Protein AF-A0A2M8Q9W4-F1 (afdb_monomer_lite)

pLDDT: mean 90.6, std 9.43, range [52.94, 97.81]

Foldseek 3Di:
DLPDDDPLLVVLLCVLCVVLVCNVPSPPDLVPDDPSRVVSVVSSVVPSNPPPPDWDPPDVVVLPQAAEDEDEEALPPDPDVVVVLLVVLVVCVVCVPVSVRYAAEYEYPCSVPCPLVNQQVRSVVSPNRHHYTD

Organism: NCBI:txid2364212

Sequence (134 aa):
MYGLSGRTLGQRIDEALAQVGLVERAKDRVKTYSSGMKRRLNIGIGLIHKPQLLGSVTRLSDLRGKTVMLFFGYTHCPDVCPLALSEMRKVKAALGKDAERIAFVFVSVDGTRDTPEVLRRYVRIFDPDFIGLT

Radius of gyration: 19.32 Å; chains: 1; bounding box: 36×34×52 Å

Secondary structure (DSSP, 8-state):
-TT--HHHHHHHHHHHHHHTT-GGGTTS-GGGS-HHHHHHHHHHHHHTT-----S----GGGGTTSEEEEEEE-TT-SSHHHHHHHHHHHHHHHHGGGGGGEEEEEEES-TTT--HHHHHHHHHTT-TTPEEE-

Structure (mmCIF, N/CA/C/O backbone):
data_AF-A0A2M8Q9W4-F1
#
_entry.id   AF-A0A2M8Q9W4-F1
#
loop_
_atom_site.group_PDB
_atom_site.id
_atom_site.type_symbol
_atom_site.label_atom_id
_atom_site.label_alt_id
_atom_site.label_comp_id
_atom_site.label_asym_id
_atom_site.label_entity_id
_atom_site.label_seq_id
_atom_site.pdbx_PDB_ins_code
_atom_site.Cartn_x
_atom_site.Cartn_y
_atom_site.Cartn_z
_atom_site.occupancy
_atom_site.B_iso_or_equiv
_atom_site.auth_seq_id
_atom_site.auth_comp_id
_atom_site.auth_asym_id
_atom_site.auth_atom_id
_atom_site.pdbx_PDB_model_num
ATOM 1 N N . MET A 1 1 ? 17.417 -1.586 -23.925 1.00 55.22 1 MET A N 1
ATOM 2 C CA . MET A 1 1 ? 16.348 -1.024 -23.061 1.00 55.22 1 MET A CA 1
ATOM 3 C C . MET A 1 1 ? 16.621 -1.517 -21.646 1.00 55.22 1 MET A C 1
ATOM 5 O O . MET A 1 1 ? 16.825 -2.713 -21.511 1.00 55.22 1 MET A O 1
ATOM 9 N N . TYR A 1 2 ? 16.744 -0.647 -20.635 1.00 69.19 2 TYR A N 1
ATOM 10 C CA . TYR A 1 2 ? 17.103 -1.048 -19.254 1.00 69.19 2 TYR A CA 1
ATOM 11 C C . TYR A 1 2 ? 18.369 -1.932 -19.137 1.00 69.19 2 TYR A C 1
ATOM 13 O O . TYR A 1 2 ? 18.387 -2.901 -18.390 1.00 69.19 2 TYR A O 1
ATOM 21 N N . GLY A 1 3 ? 19.404 -1.668 -19.946 1.00 78.69 3 GLY A N 1
ATOM 22 C CA . GLY A 1 3 ? 20.627 -2.492 -19.984 1.00 78.69 3 GLY A CA 1
ATOM 23 C C . GLY A 1 3 ? 20.479 -3.879 -20.634 1.00 78.69 3 GLY A C 1
ATOM 24 O O . GLY A 1 3 ? 21.468 -4.586 -20.786 1.00 78.69 3 GLY A O 1
ATOM 25 N N . LEU A 1 4 ? 19.275 -4.264 -21.069 1.00 84.75 4 LEU A N 1
ATOM 26 C CA . LEU A 1 4 ? 19.008 -5.538 -21.738 1.00 84.75 4 LEU A CA 1
ATOM 27 C C . LEU A 1 4 ? 19.155 -5.410 -23.261 1.00 84.75 4 LEU A C 1
ATOM 29 O O . LEU A 1 4 ? 18.647 -4.456 -23.872 1.00 84.75 4 LEU A O 1
ATOM 33 N N . SER A 1 5 ? 19.812 -6.400 -23.869 1.00 89.62 5 SER A N 1
ATOM 34 C CA . SER A 1 5 ? 20.027 -6.513 -25.315 1.00 89.62 5 SER A CA 1
ATOM 35 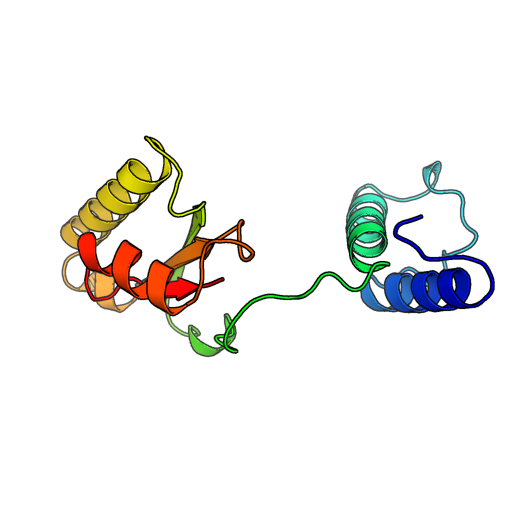C C . SER A 1 5 ? 20.141 -7.976 -25.767 1.00 89.62 5 SER A C 1
ATOM 37 O O . SER A 1 5 ? 20.266 -8.895 -24.952 1.00 89.62 5 SER A O 1
ATOM 39 N N . GLY A 1 6 ? 20.059 -8.188 -27.085 1.00 91.06 6 GLY A N 1
ATOM 40 C CA . GLY A 1 6 ? 20.297 -9.481 -27.727 1.00 91.06 6 GLY A CA 1
ATOM 41 C C . GLY A 1 6 ? 19.450 -10.621 -27.157 1.00 91.06 6 GLY A C 1
ATOM 42 O O . GLY A 1 6 ? 18.253 -10.470 -26.905 1.00 91.06 6 GLY A O 1
ATOM 43 N N . ARG A 1 7 ? 20.093 -11.772 -26.939 1.00 91.56 7 ARG A N 1
ATOM 44 C CA . ARG A 1 7 ? 19.451 -12.995 -26.433 1.00 91.56 7 ARG A CA 1
ATOM 45 C C . ARG A 1 7 ? 18.793 -12.796 -25.066 1.00 91.56 7 ARG A C 1
ATOM 47 O O . ARG A 1 7 ? 17.699 -13.304 -24.844 1.00 91.56 7 ARG A O 1
ATOM 54 N N . THR A 1 8 ? 19.430 -12.022 -24.190 1.00 89.12 8 THR A N 1
ATOM 55 C CA . THR A 1 8 ? 18.934 -11.736 -22.840 1.00 89.12 8 THR A CA 1
ATOM 56 C C . THR A 1 8 ? 17.625 -10.957 -22.889 1.00 89.12 8 THR A C 1
ATOM 58 O O . THR A 1 8 ? 16.693 -11.279 -22.163 1.00 89.12 8 THR A O 1
ATOM 61 N N . LEU A 1 9 ? 17.507 -9.964 -23.778 1.00 90.94 9 LEU A N 1
ATOM 62 C CA . LEU A 1 9 ? 16.248 -9.237 -23.955 1.00 90.94 9 LEU A CA 1
ATOM 63 C C . LEU A 1 9 ? 15.129 -10.160 -24.459 1.00 90.94 9 LEU A C 1
ATOM 65 O O . LEU A 1 9 ? 14.021 -10.089 -23.937 1.00 90.94 9 LEU A O 1
ATOM 69 N N . GLY A 1 10 ? 15.427 -11.041 -25.420 1.00 91.56 10 GLY A N 1
ATOM 70 C CA . GLY A 1 10 ? 14.463 -12.022 -25.931 1.00 91.56 10 GLY A CA 1
ATOM 71 C C . GLY A 1 10 ? 13.919 -12.933 -24.828 1.00 91.56 10 GLY A C 1
ATOM 72 O O . GLY A 1 10 ? 12.714 -12.981 -24.615 1.00 91.56 10 GLY A O 1
ATOM 73 N N . GLN A 1 11 ? 14.812 -13.541 -24.041 1.00 93.44 11 GLN A N 1
ATOM 74 C CA . GLN A 1 11 ? 14.427 -14.383 -22.900 1.00 93.44 11 GLN A CA 1
ATOM 75 C C . GLN A 1 11 ? 13.549 -13.632 -21.891 1.00 93.44 11 GLN A C 1
ATOM 77 O O . GLN A 1 11 ? 12.548 -14.156 -21.412 1.00 93.44 11 GLN A O 1
ATOM 82 N N . ARG A 1 12 ? 13.892 -12.375 -21.588 1.00 93.06 12 ARG A N 1
ATOM 83 C CA . ARG A 1 12 ? 13.119 -11.552 -20.649 1.00 93.06 12 ARG A CA 1
ATOM 84 C C . ARG A 1 12 ? 11.735 -11.188 -21.177 1.00 93.06 12 ARG A C 1
ATOM 86 O O . ARG A 1 12 ? 10.802 -11.099 -20.382 1.00 93.06 12 ARG A O 1
ATOM 93 N N . ILE A 1 13 ? 11.596 -10.981 -22.485 1.00 93.50 13 ILE A N 1
ATOM 94 C CA . ILE A 1 13 ? 10.294 -10.763 -23.123 1.00 93.50 13 ILE A CA 1
ATOM 95 C C . ILE A 1 13 ? 9.432 -12.022 -22.995 1.00 93.50 13 ILE A C 1
ATOM 97 O O . ILE A 1 13 ? 8.285 -11.912 -22.566 1.00 93.50 13 ILE A O 1
ATOM 101 N N . ASP A 1 14 ? 9.984 -13.199 -23.289 1.00 94.75 14 ASP A N 1
ATOM 102 C CA . ASP A 1 14 ? 9.250 -14.467 -23.205 1.00 94.75 14 ASP A CA 1
ATOM 103 C C . ASP A 1 14 ? 8.773 -14.750 -21.771 1.00 94.75 14 ASP A C 1
ATOM 105 O O . ASP A 1 14 ? 7.599 -15.049 -21.543 1.00 94.75 14 ASP A O 1
ATOM 109 N N . GLU A 1 15 ? 9.652 -14.560 -20.782 1.00 94.69 15 GLU A N 1
ATOM 110 C CA . GLU A 1 15 ? 9.314 -14.688 -19.360 1.00 94.69 15 GLU A CA 1
ATOM 111 C C . GLU A 1 15 ? 8.207 -13.708 -18.938 1.00 94.69 15 GLU A C 1
ATOM 113 O O . GLU A 1 15 ? 7.252 -14.094 -18.259 1.00 94.69 15 GLU A O 1
ATOM 118 N N . ALA A 1 16 ? 8.299 -12.441 -19.352 1.00 94.50 16 ALA A N 1
ATOM 119 C CA . ALA A 1 16 ? 7.295 -11.433 -19.025 1.00 94.50 16 ALA A CA 1
ATOM 120 C C . ALA A 1 16 ? 5.937 -11.737 -19.681 1.00 94.50 16 ALA A C 1
ATOM 122 O O . ALA A 1 16 ? 4.896 -11.575 -19.041 1.00 94.50 16 ALA A O 1
ATOM 123 N N . LEU A 1 17 ? 5.925 -12.214 -20.931 1.00 96.06 17 LEU A N 1
ATOM 124 C CA . LEU A 1 17 ? 4.704 -12.619 -21.636 1.00 96.06 17 LEU A CA 1
ATOM 125 C C . LEU A 1 17 ? 4.050 -13.850 -21.002 1.00 96.06 17 LEU A C 1
ATOM 127 O O . LEU A 1 17 ? 2.818 -13.912 -20.947 1.00 96.06 17 LEU A O 1
ATOM 131 N N . ALA A 1 18 ? 4.846 -14.787 -20.482 1.00 96.25 18 ALA A N 1
ATOM 132 C CA . ALA A 1 18 ? 4.355 -15.917 -19.699 1.00 96.25 18 ALA A CA 1
ATOM 133 C C . ALA A 1 18 ? 3.658 -15.450 -18.416 1.00 96.25 18 ALA A C 1
ATOM 135 O O . ALA A 1 18 ? 2.523 -15.851 -18.158 1.00 96.25 18 ALA A O 1
ATOM 136 N N . GLN A 1 19 ? 4.271 -14.528 -17.668 1.00 93.94 19 GLN A N 1
ATOM 137 C CA . GLN A 1 19 ? 3.701 -13.993 -16.424 1.00 93.94 19 GLN A CA 1
ATOM 138 C C . GLN A 1 19 ? 2.356 -13.286 -16.626 1.00 93.94 19 GLN A C 1
ATOM 140 O O . GLN A 1 19 ? 1.494 -13.338 -15.751 1.00 93.94 19 GLN A O 1
ATOM 145 N N . VAL A 1 20 ? 2.148 -12.643 -17.778 1.00 95.81 20 VAL A N 1
ATOM 146 C CA . VAL A 1 20 ? 0.901 -11.917 -18.074 1.00 95.81 20 VAL A CA 1
ATOM 147 C C . VAL A 1 20 ? -0.077 -12.701 -18.960 1.00 95.81 20 VAL A C 1
ATOM 149 O O . VAL A 1 20 ? -1.144 -12.188 -19.322 1.00 95.81 20 VAL A O 1
ATOM 152 N N . GLY A 1 21 ? 0.252 -13.953 -19.297 1.00 96.50 21 GLY A N 1
ATOM 153 C CA . GLY A 1 21 ? -0.594 -14.851 -20.084 1.00 96.50 21 GLY A CA 1
ATOM 154 C C . GLY A 1 21 ? -0.845 -14.356 -21.510 1.00 96.50 21 GLY A C 1
ATOM 155 O O . GLY A 1 21 ? -1.996 -14.319 -21.952 1.00 96.50 21 GLY A O 1
ATOM 156 N N . LEU A 1 22 ? 0.210 -13.907 -22.199 1.00 97.25 22 LEU A N 1
ATOM 157 C CA . LEU A 1 22 ? 0.166 -13.391 -23.577 1.00 97.25 22 LEU A CA 1
ATOM 158 C C . LEU A 1 22 ? 1.127 -14.114 -24.542 1.00 97.25 22 LEU A C 1
ATOM 160 O O . LEU A 1 22 ? 1.317 -13.639 -25.658 1.00 97.25 22 LEU A O 1
ATOM 164 N N . VAL A 1 23 ? 1.700 -15.256 -24.146 1.00 96.38 23 VAL A N 1
ATOM 165 C CA . VAL A 1 23 ? 2.674 -16.031 -24.951 1.00 96.38 23 VAL A CA 1
ATOM 166 C C . VAL A 1 23 ? 2.134 -16.368 -26.341 1.00 96.38 23 VAL A C 1
ATOM 168 O O . VAL A 1 23 ? 2.748 -16.009 -27.341 1.00 96.38 23 VAL A O 1
ATOM 171 N N . GLU A 1 24 ? 0.933 -16.944 -26.416 1.00 95.88 24 GLU A N 1
ATOM 172 C CA . GLU A 1 24 ? 0.289 -17.335 -27.684 1.00 95.88 24 GLU A CA 1
ATOM 173 C C . GLU A 1 24 ? 0.012 -16.156 -28.626 1.00 95.88 24 GLU A C 1
ATOM 175 O O . GLU A 1 24 ? -0.226 -16.334 -29.817 1.00 95.88 24 GLU A O 1
ATOM 180 N N . ARG A 1 25 ? 0.041 -14.928 -28.099 1.00 94.62 25 ARG A N 1
ATOM 181 C CA . ARG A 1 25 ? -0.200 -13.697 -28.856 1.00 94.62 25 ARG A CA 1
ATOM 182 C C . ARG A 1 25 ? 1.046 -12.843 -29.032 1.00 94.62 25 ARG A C 1
ATOM 184 O O . ARG A 1 25 ? 0.944 -11.736 -29.540 1.00 94.62 25 ARG A O 1
ATOM 191 N N . ALA A 1 26 ? 2.233 -13.345 -28.692 1.00 93.50 26 ALA A N 1
ATOM 192 C CA . ALA A 1 26 ? 3.482 -12.581 -28.738 1.00 93.50 26 ALA A CA 1
ATOM 193 C C . ALA A 1 26 ? 3.759 -11.894 -30.092 1.00 93.50 26 ALA A C 1
ATOM 195 O O . ALA A 1 26 ? 4.394 -10.842 -30.134 1.00 93.50 26 ALA A O 1
ATOM 196 N N . LYS A 1 27 ? 3.283 -12.486 -31.197 1.00 94.69 27 LYS A N 1
ATOM 197 C CA . LYS A 1 27 ? 3.482 -11.987 -32.570 1.00 94.69 27 LYS A CA 1
ATOM 198 C C . LYS A 1 27 ? 2.342 -11.103 -33.086 1.00 94.69 27 LYS A C 1
ATOM 200 O O . LYS A 1 27 ? 2.475 -10.499 -34.151 1.00 94.69 27 LYS A O 1
ATOM 205 N N . ASP A 1 28 ? 1.233 -11.020 -32.360 1.00 96.25 28 ASP A N 1
ATOM 206 C CA . ASP A 1 28 ? 0.091 -10.200 -32.746 1.00 96.25 28 ASP A CA 1
ATOM 207 C C . ASP A 1 28 ? 0.433 -8.708 -32.613 1.00 96.25 28 ASP A C 1
ATOM 209 O O . ASP A 1 28 ? 1.174 -8.266 -31.732 1.00 96.25 28 ASP A O 1
ATOM 213 N N . ARG A 1 29 ? -0.151 -7.874 -33.478 1.00 95.62 29 ARG A N 1
ATOM 214 C CA . ARG A 1 29 ? 0.041 -6.419 -33.389 1.00 95.62 29 ARG A CA 1
ATOM 215 C C . ARG A 1 29 ? -0.756 -5.882 -32.202 1.00 95.62 29 ARG A C 1
ATOM 217 O O . ARG A 1 29 ? -1.971 -5.997 -32.201 1.00 95.62 29 ARG A O 1
ATOM 224 N N . VAL A 1 30 ? -0.124 -5.153 -31.282 1.00 95.12 30 VAL A N 1
ATOM 225 C CA . VAL A 1 30 ? -0.763 -4.593 -30.064 1.00 95.12 30 VAL A CA 1
ATOM 226 C C . VAL A 1 30 ? -2.076 -3.831 -30.326 1.00 95.12 30 VAL A C 1
ATOM 228 O O . VAL A 1 30 ? -2.965 -3.802 -29.476 1.00 95.12 30 VAL A O 1
ATOM 231 N N . LYS A 1 31 ? -2.266 -3.240 -31.513 1.00 96.12 31 LYS A N 1
ATOM 232 C CA . LYS A 1 31 ? -3.539 -2.598 -31.888 1.00 96.12 31 LYS A CA 1
ATOM 233 C C . LYS A 1 31 ? -4.748 -3.549 -31.865 1.00 96.12 31 LYS A C 1
ATOM 235 O O . LYS A 1 31 ? -5.851 -3.075 -31.611 1.00 96.12 31 LYS A O 1
ATOM 240 N N . THR A 1 32 ? -4.546 -4.852 -32.087 1.00 96.69 32 THR 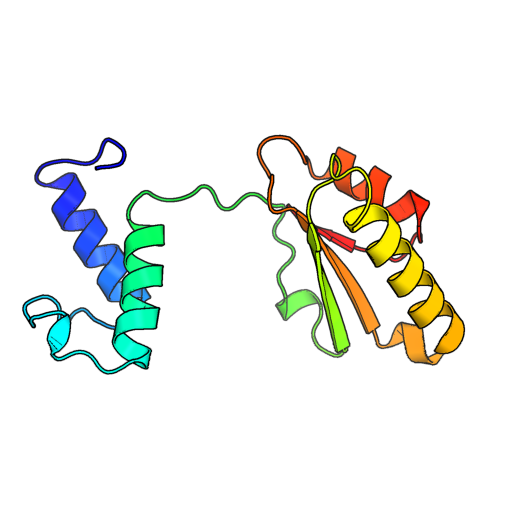A N 1
ATOM 241 C CA . THR A 1 32 ? -5.590 -5.894 -32.072 1.00 96.69 32 THR A CA 1
ATOM 242 C C . THR A 1 32 ? -5.900 -6.407 -30.664 1.00 96.69 32 THR A C 1
ATOM 244 O O . THR A 1 32 ? -6.840 -7.177 -30.477 1.00 96.69 32 THR A O 1
ATOM 247 N N . TYR A 1 33 ? -5.134 -5.986 -29.655 1.00 97.31 33 TYR A N 1
ATOM 248 C CA . TYR A 1 33 ? -5.370 -6.381 -28.272 1.00 97.31 33 TYR A CA 1
ATOM 249 C C . TYR A 1 33 ? -6.617 -5.699 -27.714 1.00 97.31 33 TYR A C 1
ATOM 251 O O . TYR A 1 33 ? -6.833 -4.497 -27.901 1.00 97.31 33 TYR A O 1
ATOM 259 N N . SER A 1 34 ? -7.397 -6.457 -26.942 1.00 97.12 34 SER A N 1
ATOM 260 C CA . SER A 1 34 ? -8.447 -5.882 -26.102 1.00 97.12 34 SER A CA 1
ATOM 261 C C . SER A 1 34 ? -7.845 -4.944 -25.050 1.00 97.12 34 SER A C 1
ATOM 263 O O . SER A 1 34 ? -6.658 -5.029 -24.720 1.00 97.12 34 SER A O 1
ATOM 265 N N . SER A 1 35 ? -8.660 -4.069 -24.461 1.00 95.62 35 SER A N 1
ATOM 266 C CA . SER A 1 35 ? -8.210 -3.160 -23.396 1.00 95.62 35 SER A CA 1
ATOM 267 C C . SER A 1 35 ? -7.573 -3.909 -22.215 1.00 95.62 35 SER A C 1
ATOM 269 O O . SER A 1 35 ? -6.557 -3.470 -21.678 1.00 95.62 35 SER A O 1
ATOM 271 N N . GLY A 1 36 ? -8.103 -5.086 -21.859 1.00 96.06 36 GLY A N 1
ATOM 272 C CA . GLY A 1 36 ? -7.524 -5.949 -20.825 1.00 96.06 36 GLY A CA 1
ATOM 273 C C . GLY A 1 36 ? -6.172 -6.553 -21.222 1.00 96.06 36 GLY A C 1
ATOM 274 O O . GLY A 1 36 ? -5.257 -6.602 -20.404 1.00 96.06 36 GLY A O 1
ATOM 275 N N . MET A 1 37 ? -6.005 -6.967 -22.482 1.00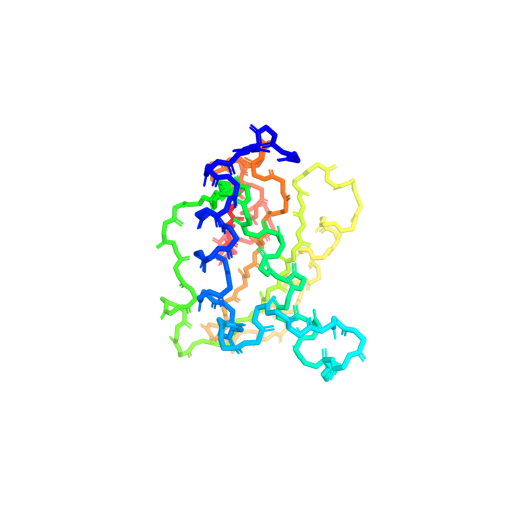 96.94 37 MET A N 1
ATOM 276 C CA . MET A 1 37 ? -4.718 -7.458 -22.997 1.00 96.94 37 MET A CA 1
ATOM 277 C C . MET A 1 37 ? -3.663 -6.348 -23.048 1.00 96.94 37 MET A C 1
ATOM 279 O O . MET A 1 37 ? -2.519 -6.592 -22.684 1.00 96.94 37 MET A O 1
ATOM 283 N N . LYS A 1 38 ? -4.042 -5.117 -23.412 1.00 96.88 38 LYS A N 1
ATOM 284 C CA . LYS A 1 38 ? -3.144 -3.949 -23.368 1.00 96.88 38 LYS A CA 1
ATOM 285 C C . LYS A 1 38 ? -2.676 -3.647 -21.944 1.00 96.88 38 LYS A C 1
ATOM 287 O O . LYS A 1 38 ? -1.494 -3.406 -21.726 1.00 96.88 38 LYS A O 1
ATOM 292 N N . ARG A 1 39 ? -3.579 -3.732 -20.959 1.00 95.62 39 ARG A N 1
ATOM 293 C CA . ARG A 1 39 ? -3.235 -3.575 -19.534 1.00 95.62 39 ARG A CA 1
ATOM 294 C C . ARG A 1 39 ? -2.242 -4.639 -19.065 1.00 95.62 39 ARG A C 1
ATOM 296 O O . ARG A 1 39 ? -1.245 -4.303 -18.438 1.00 95.62 39 ARG A O 1
ATOM 303 N N . ARG A 1 40 ? -2.484 -5.902 -19.426 1.00 96.81 40 ARG A N 1
ATOM 304 C CA . ARG A 1 40 ? -1.571 -7.018 -19.136 1.00 96.81 40 ARG A CA 1
ATOM 305 C C . ARG A 1 40 ? -0.213 -6.849 -19.818 1.00 96.81 40 ARG A C 1
ATOM 307 O O . ARG A 1 40 ? 0.808 -7.030 -19.169 1.00 96.81 40 ARG A O 1
ATOM 314 N N . LEU A 1 41 ? -0.186 -6.418 -21.078 1.00 96.06 41 LEU A N 1
ATOM 315 C CA . LEU A 1 41 ? 1.057 -6.127 -21.795 1.00 96.06 41 LEU A CA 1
ATOM 316 C C . LEU A 1 41 ? 1.868 -5.018 -21.107 1.00 96.06 41 LEU A C 1
ATOM 318 O O . LEU A 1 41 ? 3.072 -5.175 -20.942 1.00 96.06 41 LEU A O 1
ATOM 322 N N . ASN A 1 42 ? 1.219 -3.940 -20.656 1.00 93.88 42 ASN A N 1
ATOM 323 C CA . ASN A 1 42 ? 1.889 -2.863 -19.918 1.00 93.88 42 ASN A CA 1
ATOM 324 C C . ASN A 1 42 ? 2.544 -3.361 -18.620 1.00 93.88 42 ASN A C 1
ATOM 326 O O . ASN A 1 42 ? 3.664 -2.959 -18.316 1.00 93.88 42 ASN A O 1
ATOM 330 N N . ILE A 1 43 ? 1.887 -4.269 -17.889 1.00 92.44 43 ILE A N 1
ATOM 331 C CA . ILE A 1 43 ? 2.490 -4.930 -16.720 1.00 92.44 43 ILE A CA 1
ATOM 332 C C . ILE A 1 43 ? 3.717 -5.741 -17.153 1.00 92.44 43 ILE A C 1
ATOM 334 O O . ILE A 1 43 ? 4.783 -5.591 -16.565 1.00 92.44 43 ILE A O 1
ATOM 338 N N . GLY A 1 44 ? 3.598 -6.542 -18.217 1.00 92.50 44 GLY A N 1
ATOM 339 C CA . GLY A 1 44 ? 4.704 -7.344 -18.746 1.00 92.50 44 GLY A CA 1
ATOM 340 C C . GLY A 1 44 ? 5.925 -6.493 -19.102 1.00 92.50 44 GLY A C 1
ATOM 341 O O . GLY A 1 44 ? 7.034 -6.815 -18.690 1.00 92.50 44 GLY A O 1
ATOM 342 N N . ILE A 1 45 ? 5.723 -5.353 -19.772 1.00 91.25 45 ILE A N 1
ATOM 343 C CA . ILE A 1 45 ? 6.788 -4.386 -20.090 1.00 91.25 45 ILE A CA 1
ATOM 344 C C . ILE A 1 45 ? 7.496 -3.903 -18.815 1.00 91.25 45 ILE A C 1
ATOM 346 O O . ILE A 1 45 ? 8.728 -3.863 -18.771 1.00 91.25 45 ILE A O 1
ATOM 350 N N . GLY A 1 46 ? 6.734 -3.591 -17.763 1.00 86.88 46 GLY A N 1
ATOM 351 C CA . GLY A 1 46 ? 7.278 -3.206 -16.459 1.00 86.88 46 GLY A CA 1
ATOM 352 C C . GLY A 1 46 ? 8.087 -4.314 -15.777 1.00 86.88 46 GLY A C 1
ATOM 353 O O . GLY A 1 46 ? 9.002 -4.022 -15.018 1.00 86.88 46 GLY A O 1
ATOM 354 N N . LEU A 1 47 ? 7.820 -5.584 -16.080 1.00 89.44 47 LEU A N 1
ATOM 355 C CA . LEU A 1 47 ? 8.521 -6.723 -15.483 1.00 89.44 47 LEU A CA 1
ATOM 356 C C . LEU A 1 47 ? 9.802 -7.107 -16.235 1.00 89.44 47 LEU A C 1
ATOM 358 O O . LEU A 1 47 ? 10.658 -7.778 -15.655 1.00 89.44 47 LEU A O 1
ATOM 362 N N . ILE A 1 48 ? 9.995 -6.660 -17.487 1.00 90.31 48 ILE A N 1
ATOM 363 C CA . ILE A 1 48 ? 11.145 -7.038 -18.337 1.00 90.31 48 ILE A CA 1
ATOM 364 C C . ILE A 1 48 ? 12.486 -6.831 -17.617 1.00 90.31 48 ILE A C 1
ATOM 366 O O . ILE A 1 48 ? 13.364 -7.689 -17.708 1.00 90.31 48 ILE A O 1
ATOM 370 N N . HIS A 1 49 ? 12.639 -5.766 -16.832 1.00 85.06 49 HIS A N 1
ATOM 371 C CA . HIS A 1 49 ? 13.914 -5.382 -16.221 1.00 85.06 49 HIS A CA 1
ATOM 372 C C . HIS A 1 49 ? 14.179 -5.970 -14.823 1.00 85.06 49 HIS A C 1
ATOM 374 O O . HIS A 1 49 ? 15.105 -5.516 -14.163 1.00 85.06 49 HIS A O 1
ATOM 380 N N . LYS A 1 50 ? 13.410 -6.981 -14.378 1.00 76.06 50 LYS A N 1
ATOM 381 C CA . LYS A 1 50 ? 13.494 -7.553 -13.015 1.00 76.06 50 LYS A CA 1
ATOM 382 C C . LYS A 1 50 ? 13.512 -6.438 -11.962 1.00 76.06 50 LYS A C 1
ATOM 384 O O . LYS A 1 50 ? 14.509 -6.308 -11.249 1.00 76.06 50 LYS A O 1
ATOM 389 N N . PRO A 1 51 ? 12.449 -5.615 -11.884 1.00 73.25 51 PRO A N 1
ATOM 390 C CA . PRO A 1 51 ? 12.374 -4.631 -10.818 1.00 73.25 51 PRO A CA 1
ATOM 391 C C . PRO A 1 51 ? 12.582 -5.353 -9.489 1.00 73.25 51 PRO A C 1
ATOM 393 O O . PRO A 1 51 ? 12.004 -6.418 -9.250 1.00 73.25 51 PRO A O 1
ATOM 396 N N . GLN A 1 52 ? 13.462 -4.805 -8.658 1.00 62.31 52 GLN A N 1
ATOM 397 C CA . GLN A 1 52 ? 13.637 -5.311 -7.314 1.00 62.31 52 GLN A CA 1
ATOM 398 C C . GLN A 1 52 ? 12.312 -5.095 -6.586 1.00 62.31 52 GLN A C 1
ATOM 400 O O . GLN A 1 52 ? 11.879 -3.960 -6.398 1.00 62.31 52 GLN A O 1
ATOM 405 N N . LEU A 1 53 ? 11.642 -6.191 -6.236 1.00 61.94 53 LEU A N 1
ATOM 406 C CA . LEU A 1 53 ? 10.534 -6.143 -5.296 1.00 61.94 53 LEU A CA 1
ATOM 407 C C . LEU A 1 53 ? 11.178 -5.906 -3.929 1.00 61.94 53 LEU A C 1
ATOM 409 O O . LEU A 1 53 ? 11.829 -6.799 -3.385 1.00 61.94 53 LEU A O 1
ATOM 413 N N . LEU A 1 54 ? 11.114 -4.667 -3.457 1.00 54.31 54 LEU A N 1
ATOM 414 C CA . LEU A 1 54 ? 11.529 -4.303 -2.108 1.00 54.31 54 LEU A CA 1
ATOM 415 C C . LEU A 1 54 ? 10.524 -4.940 -1.122 1.00 54.31 54 LEU A C 1
ATOM 417 O O . LEU A 1 54 ? 9.377 -5.182 -1.495 1.00 54.31 54 LEU A O 1
ATOM 421 N N . GLY A 1 55 ? 10.995 -5.348 0.066 1.00 52.94 55 GLY A N 1
ATOM 422 C CA . GLY A 1 55 ? 10.119 -5.766 1.171 1.00 52.94 55 GLY A CA 1
ATOM 423 C C . GLY A 1 55 ? 10.401 -7.113 1.844 1.00 52.94 55 GLY A C 1
ATOM 424 O O . GLY A 1 55 ? 10.549 -8.157 1.208 1.00 52.94 55 GLY A O 1
ATOM 425 N N . SER A 1 56 ? 10.390 -7.104 3.183 1.00 54.78 56 SER A N 1
ATOM 426 C CA . SER A 1 56 ? 10.134 -8.289 4.014 1.00 54.78 56 SER A CA 1
ATOM 427 C C . SER A 1 56 ? 8.818 -8.941 3.581 1.00 54.78 56 SER A C 1
ATOM 429 O O . SER A 1 56 ? 7.856 -8.219 3.332 1.00 54.78 56 SER A O 1
ATOM 431 N N . VAL A 1 57 ? 8.765 -10.275 3.509 1.00 64.81 57 VAL A N 1
ATOM 432 C CA . VAL A 1 57 ? 7.669 -11.054 2.894 1.00 64.81 57 VAL A CA 1
ATOM 433 C C . VAL A 1 57 ? 6.377 -11.011 3.730 1.00 64.81 57 VAL A C 1
ATOM 435 O O . VAL A 1 57 ? 5.900 -12.039 4.192 1.00 64.81 57 VAL A O 1
ATOM 438 N N . THR A 1 58 ? 5.795 -9.831 3.933 1.00 71.06 58 THR A N 1
ATOM 439 C CA . THR A 1 58 ? 4.406 -9.685 4.36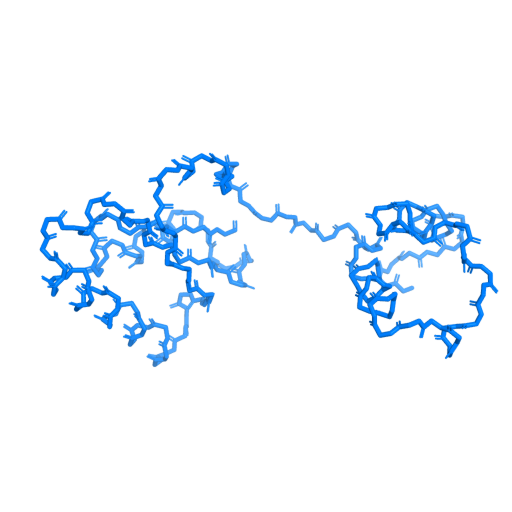8 1.00 71.06 58 THR A CA 1
ATOM 440 C C . THR A 1 58 ? 3.547 -9.770 3.122 1.00 71.06 58 THR A C 1
ATOM 442 O O . THR A 1 58 ? 3.591 -8.903 2.247 1.00 71.06 58 THR A O 1
ATOM 445 N N . ARG A 1 59 ? 2.777 -10.843 3.005 1.00 79.50 59 ARG A N 1
ATOM 446 C CA . ARG A 1 59 ? 1.872 -11.063 1.882 1.00 79.50 59 ARG A CA 1
ATOM 447 C C . ARG A 1 59 ? 0.492 -10.558 2.261 1.00 79.50 59 ARG A C 1
ATOM 449 O O . ARG A 1 59 ? 0.052 -10.696 3.397 1.00 79.50 59 ARG A O 1
ATOM 456 N N . LEU A 1 60 ? -0.273 -10.089 1.277 1.00 79.44 60 LEU A N 1
ATOM 457 C CA . LEU A 1 60 ? -1.696 -9.797 1.497 1.00 79.44 60 LEU A CA 1
ATOM 458 C C . LEU A 1 60 ? -2.475 -11.031 1.988 1.00 79.44 60 LEU A C 1
ATOM 460 O O . LEU A 1 60 ? -3.478 -10.888 2.680 1.00 79.44 60 LEU A O 1
ATOM 464 N N . SER A 1 61 ? -2.006 -12.248 1.676 1.00 83.75 61 SER A N 1
ATOM 465 C CA . SER A 1 61 ? -2.573 -13.491 2.214 1.00 83.75 61 SER A CA 1
ATOM 466 C C . SER A 1 61 ? -2.494 -13.594 3.733 1.00 83.75 61 SER A C 1
ATOM 468 O O . SER A 1 61 ? -3.339 -14.258 4.326 1.00 83.75 61 SER A O 1
ATOM 470 N N . ASP A 1 62 ? -1.519 -12.931 4.348 1.00 85.50 62 ASP A N 1
ATOM 471 C CA . ASP A 1 62 ? -1.289 -12.976 5.791 1.00 85.50 62 ASP A CA 1
ATOM 472 C C . ASP A 1 62 ? -2.306 -12.090 6.533 1.00 85.50 62 ASP A C 1
ATOM 474 O O . ASP A 1 62 ? -2.502 -12.229 7.735 1.00 85.50 62 ASP A O 1
ATOM 478 N N . LEU A 1 63 ? -3.010 -11.217 5.798 1.00 87.38 63 LEU A N 1
ATOM 479 C CA . LEU A 1 63 ? -4.073 -10.336 6.292 1.00 87.38 63 LEU A CA 1
ATOM 480 C C . LEU A 1 63 ? -5.485 -10.873 5.993 1.00 87.38 63 LEU A C 1
ATOM 482 O O . LEU A 1 63 ? -6.472 -10.149 6.140 1.00 87.38 63 LEU A O 1
ATOM 486 N N . ARG A 1 64 ? -5.612 -12.133 5.552 1.00 88.69 64 ARG A N 1
ATOM 487 C CA . ARG A 1 64 ? -6.921 -12.754 5.294 1.00 88.69 64 ARG A CA 1
ATOM 488 C C . ARG A 1 64 ? -7.800 -12.728 6.547 1.00 88.69 64 ARG A C 1
ATOM 490 O O . ARG A 1 64 ? -7.330 -12.915 7.661 1.00 88.69 64 ARG A O 1
ATOM 497 N N . GLY A 1 65 ? -9.100 -12.518 6.342 1.00 91.56 65 GLY A N 1
ATOM 498 C CA . GLY A 1 65 ? -10.077 -12.381 7.428 1.00 91.56 65 GLY A CA 1
ATOM 499 C C . GLY A 1 65 ? -10.216 -10.955 7.968 1.00 91.56 65 GLY A C 1
ATOM 500 O O . GLY A 1 65 ? -11.160 -10.692 8.711 1.00 91.56 65 GLY A O 1
ATOM 501 N N . LYS A 1 66 ? -9.347 -10.024 7.550 1.00 92.69 66 LYS A N 1
ATOM 502 C CA . LYS A 1 66 ? -9.497 -8.588 7.799 1.00 92.69 66 LYS A CA 1
ATOM 503 C C . LYS A 1 66 ? -9.844 -7.838 6.515 1.00 92.69 66 LYS A C 1
ATOM 505 O O . LYS A 1 66 ? -9.404 -8.206 5.426 1.00 92.69 66 LYS A O 1
ATOM 510 N N . THR A 1 67 ? -10.597 -6.752 6.647 1.00 95.06 67 THR A N 1
ATOM 511 C CA . THR A 1 67 ? -10.705 -5.743 5.587 1.00 95.06 67 THR A CA 1
ATOM 512 C C . THR A 1 67 ? -9.390 -4.977 5.537 1.00 95.06 67 THR A C 1
ATOM 514 O O . THR A 1 67 ? -8.915 -4.513 6.567 1.00 95.06 67 THR A O 1
ATOM 517 N N . VAL A 1 68 ? -8.778 -4.834 4.365 1.00 94.88 68 VAL A N 1
ATOM 518 C CA . VAL A 1 68 ? -7.492 -4.133 4.251 1.00 94.88 68 VAL A CA 1
ATOM 519 C C . VAL A 1 68 ? -7.721 -2.721 3.725 1.00 94.88 68 VAL A C 1
ATOM 521 O O . VAL A 1 68 ? -8.173 -2.543 2.596 1.00 94.88 68 VAL A O 1
ATOM 524 N N . MET A 1 69 ? -7.393 -1.718 4.538 1.00 94.88 69 MET A N 1
ATOM 525 C CA . MET A 1 69 ? -7.343 -0.318 4.129 1.00 94.88 69 MET A CA 1
ATOM 526 C C . MET A 1 69 ? -5.905 0.010 3.726 1.00 94.88 69 MET A C 1
ATOM 528 O O . MET A 1 69 ? -5.035 0.157 4.582 1.00 94.88 69 MET A O 1
ATOM 532 N N . LEU A 1 70 ? -5.658 0.075 2.416 1.00 94.19 70 LEU A N 1
ATOM 533 C CA . LEU A 1 70 ? -4.340 0.364 1.853 1.00 94.19 70 LEU A CA 1
ATOM 534 C C . LEU A 1 70 ? -4.206 1.831 1.450 1.00 94.19 70 LEU A C 1
ATOM 536 O O . LEU A 1 70 ? -5.087 2.384 0.792 1.00 94.19 70 LEU A O 1
ATOM 540 N N . PHE A 1 71 ? -3.050 2.413 1.751 1.00 95.69 71 PHE A N 1
ATOM 541 C CA . PHE A 1 71 ? -2.613 3.697 1.222 1.00 95.69 71 PHE A CA 1
ATOM 542 C C . PHE A 1 71 ? -1.190 3.583 0.669 1.00 95.69 71 PHE A C 1
ATOM 544 O O . PHE A 1 71 ? -0.317 3.020 1.324 1.00 95.69 71 PHE A O 1
ATOM 551 N N . PHE A 1 72 ? -0.955 4.125 -0.526 1.00 95.31 72 PHE A N 1
ATOM 552 C CA . PHE A 1 72 ? 0.361 4.145 -1.168 1.00 95.31 72 PHE A CA 1
ATOM 553 C C . PHE A 1 72 ? 0.976 5.543 -1.043 1.00 95.31 72 PHE A C 1
ATOM 555 O O . PHE A 1 72 ? 0.330 6.525 -1.406 1.00 95.31 72 PHE A O 1
ATOM 562 N N . GLY A 1 73 ? 2.211 5.643 -0.550 1.00 94.19 73 GLY A N 1
ATOM 563 C CA . GLY A 1 73 ? 2.871 6.923 -0.278 1.00 94.19 73 GLY A CA 1
ATOM 564 C C . GLY A 1 73 ? 4.385 6.798 -0.144 1.00 94.19 73 GLY A C 1
ATOM 565 O O . GLY A 1 73 ? 4.961 5.812 -0.572 1.00 94.19 73 GLY A O 1
ATOM 566 N N . TYR A 1 74 ? 5.049 7.798 0.429 1.00 95.44 74 TYR A N 1
ATOM 567 C CA . TYR A 1 74 ? 6.471 7.732 0.788 1.00 95.44 74 TYR A CA 1
ATOM 568 C C . TYR A 1 74 ? 6.752 8.666 1.971 1.00 95.44 74 TYR A C 1
ATOM 570 O O . TYR A 1 74 ? 6.038 9.654 2.167 1.00 95.44 74 TYR A O 1
ATOM 578 N N . THR A 1 75 ? 7.773 8.372 2.776 1.00 93.25 75 THR A N 1
ATOM 579 C CA . THR A 1 75 ? 7.967 9.055 4.077 1.00 93.25 75 THR A CA 1
ATOM 580 C C . THR A 1 75 ? 8.348 10.531 3.969 1.00 93.25 75 THR A C 1
ATOM 582 O O . THR A 1 75 ? 8.063 11.311 4.874 1.00 93.25 75 THR A O 1
ATOM 585 N N . HIS A 1 76 ? 8.942 10.931 2.844 1.00 94.50 76 HIS A N 1
ATOM 586 C CA . HIS A 1 76 ? 9.373 12.306 2.571 1.00 94.50 76 HIS A CA 1
ATOM 587 C C . HIS A 1 76 ? 8.287 13.172 1.908 1.00 94.50 76 HIS A C 1
ATOM 589 O O . HIS A 1 76 ? 8.575 14.270 1.433 1.00 94.50 76 HIS A O 1
ATOM 595 N N . CYS A 1 77 ? 7.051 12.683 1.801 1.00 92.88 77 CYS A N 1
ATOM 596 C CA . CYS A 1 77 ? 5.952 13.470 1.256 1.00 92.88 77 CYS A CA 1
ATOM 597 C C . CYS A 1 77 ? 5.532 14.539 2.281 1.00 92.88 77 CYS A C 1
ATOM 599 O O . CYS A 1 77 ? 5.121 14.166 3.383 1.00 92.88 77 CYS A O 1
ATOM 601 N N . PRO A 1 78 ? 5.616 15.840 1.946 1.00 90.06 78 PRO A N 1
ATOM 602 C CA . PRO A 1 78 ? 5.475 16.909 2.934 1.00 90.06 78 PRO A CA 1
ATOM 603 C C . PRO A 1 78 ? 4.053 17.039 3.492 1.00 90.06 78 PRO A C 1
ATOM 605 O O . PRO A 1 78 ? 3.901 17.294 4.682 1.00 90.06 78 PRO A O 1
ATOM 608 N N . ASP A 1 79 ? 3.025 16.800 2.667 1.00 92.00 79 ASP A N 1
ATOM 609 C CA . ASP A 1 79 ? 1.644 17.160 3.023 1.00 92.00 79 ASP A CA 1
ATOM 610 C C . ASP A 1 79 ? 0.663 15.978 2.943 1.00 92.00 79 ASP A C 1
ATOM 612 O O . ASP A 1 79 ? -0.008 15.635 3.916 1.00 92.00 79 ASP A O 1
ATOM 616 N N . VAL A 1 80 ? 0.571 15.313 1.785 1.00 95.62 80 VAL A N 1
ATOM 617 C CA . VAL A 1 80 ? -0.520 14.358 1.508 1.00 95.62 80 VAL A CA 1
ATOM 618 C C . VAL A 1 80 ? -0.398 13.069 2.322 1.00 95.62 80 VAL A C 1
ATOM 620 O O . VAL A 1 80 ? -1.397 12.582 2.846 1.00 95.62 80 VAL A O 1
ATOM 623 N N . CYS A 1 81 ? 0.808 12.508 2.454 1.00 95.94 81 CYS A N 1
ATOM 624 C CA . CYS A 1 81 ? 1.010 11.271 3.218 1.00 95.94 81 CYS A CA 1
ATOM 625 C C . CYS A 1 81 ? 0.721 11.428 4.722 1.00 95.94 81 CYS A C 1
ATOM 627 O O . CYS A 1 81 ? -0.051 10.618 5.242 1.00 95.94 81 CYS A O 1
ATOM 629 N N . PRO A 1 82 ? 1.261 12.439 5.438 1.00 96.56 82 PRO A N 1
ATOM 630 C CA . PRO A 1 82 ? 0.929 12.614 6.852 1.00 96.56 82 PRO A CA 1
ATOM 631 C C . PRO A 1 82 ? -0.554 12.951 7.066 1.00 96.56 82 PRO A C 1
ATOM 633 O O . PRO A 1 82 ? -1.149 12.500 8.051 1.00 96.56 82 PRO A O 1
ATOM 636 N N . LEU A 1 83 ? -1.185 13.677 6.134 1.00 96.94 83 LEU A N 1
ATOM 637 C CA . LEU A 1 83 ? -2.626 13.924 6.177 1.00 96.94 83 LEU A CA 1
ATOM 638 C C . LEU A 1 83 ? -3.426 12.622 6.031 1.00 96.94 83 LEU A C 1
ATOM 640 O O . LEU A 1 83 ? -4.292 12.346 6.858 1.00 96.94 83 LEU A O 1
ATOM 644 N N . ALA A 1 84 ? -3.107 11.786 5.042 1.00 96.81 84 ALA A N 1
ATOM 645 C CA . ALA A 1 84 ? -3.798 10.517 4.815 1.00 96.81 84 ALA A CA 1
ATOM 646 C C . ALA A 1 84 ? -3.684 9.560 6.013 1.00 96.81 84 ALA A C 1
ATOM 648 O O . ALA A 1 84 ? -4.679 8.960 6.419 1.00 96.81 84 ALA A O 1
ATOM 649 N N . LEU A 1 85 ? -2.501 9.454 6.628 1.00 97.12 85 LEU A N 1
ATOM 650 C CA . LEU A 1 85 ? -2.308 8.648 7.840 1.00 97.12 85 LEU A CA 1
ATOM 651 C C . LEU A 1 85 ? -3.093 9.206 9.038 1.00 97.12 85 LEU A C 1
ATOM 653 O O . LEU A 1 85 ? -3.647 8.439 9.828 1.00 97.12 85 LEU A O 1
ATOM 657 N N . SER A 1 86 ? -3.203 10.531 9.149 1.00 97.62 86 SER A N 1
ATOM 658 C CA . SER A 1 86 ? -4.026 11.180 10.175 1.00 97.62 86 SER A CA 1
ATOM 659 C C . SER A 1 86 ? -5.519 10.911 9.972 1.00 97.62 86 SER A C 1
ATOM 661 O O . SER A 1 86 ? -6.220 10.605 10.936 1.00 97.62 86 SER A O 1
ATOM 663 N N . GLU A 1 87 ? -6.011 10.965 8.733 1.00 97.50 87 GLU A N 1
ATOM 664 C CA . GLU A 1 87 ? -7.396 10.600 8.404 1.00 97.50 87 GLU A CA 1
ATOM 665 C C . GLU A 1 87 ? -7.665 9.119 8.671 1.00 97.50 87 GLU A C 1
ATOM 667 O O . GLU A 1 87 ? -8.676 8.763 9.271 1.00 97.50 87 GLU A O 1
ATOM 672 N N . MET A 1 88 ? -6.719 8.245 8.335 1.00 97.19 88 MET A N 1
ATOM 673 C CA . MET A 1 88 ? -6.815 6.818 8.628 1.00 97.19 88 MET A CA 1
ATOM 674 C C . MET A 1 88 ? -6.914 6.548 10.139 1.00 97.19 88 MET A C 1
ATOM 676 O O . MET A 1 88 ? -7.704 5.707 10.570 1.00 97.19 88 MET A O 1
ATOM 680 N N . ARG A 1 89 ? -6.188 7.313 10.967 1.00 97.75 89 ARG A N 1
ATOM 681 C CA . ARG A 1 89 ? -6.304 7.258 12.434 1.00 97.75 89 ARG A CA 1
ATOM 682 C C . ARG A 1 89 ? -7.683 7.722 12.912 1.00 97.75 89 ARG A C 1
ATOM 684 O O . ARG A 1 89 ? -8.251 7.103 13.810 1.00 97.75 89 ARG A O 1
ATOM 691 N N . LYS A 1 90 ? -8.244 8.780 12.316 1.00 97.81 90 LYS A N 1
ATOM 692 C CA . LYS A 1 90 ? -9.611 9.240 12.626 1.00 97.81 90 LYS A CA 1
ATOM 693 C C . LYS A 1 90 ? -10.651 8.180 12.267 1.00 97.81 90 LYS A C 1
ATOM 695 O O . LYS A 1 90 ? -11.537 7.918 13.074 1.00 97.81 90 LYS A O 1
ATOM 700 N N . VAL A 1 91 ? -10.510 7.529 11.110 1.00 96.88 91 VAL A N 1
ATOM 701 C CA . VAL A 1 91 ? -11.369 6.406 10.698 1.00 96.88 91 VAL A CA 1
ATOM 702 C C . VAL A 1 91 ? -11.279 5.264 11.709 1.00 96.88 91 VAL A C 1
ATOM 704 O O . VAL A 1 91 ? -12.311 4.786 12.174 1.00 96.88 91 VAL A O 1
ATOM 707 N N . LYS A 1 92 ? -10.065 4.871 12.117 1.00 97.25 92 LYS A N 1
ATOM 708 C CA . LYS A 1 92 ? -9.865 3.852 13.158 1.00 97.25 92 LYS A CA 1
ATOM 709 C C . LYS A 1 92 ? -10.589 4.218 14.459 1.00 97.25 92 LYS A C 1
ATOM 711 O O . LYS A 1 92 ? -11.299 3.388 15.015 1.00 97.25 92 LYS A O 1
ATOM 716 N N . ALA A 1 93 ? -10.447 5.462 14.919 1.00 97.06 93 ALA A N 1
ATOM 717 C CA . ALA A 1 93 ? -11.109 5.938 16.132 1.00 97.06 93 ALA A CA 1
ATOM 718 C C . ALA A 1 93 ? -12.643 5.919 16.010 1.00 97.06 93 ALA A C 1
ATOM 720 O O . ALA A 1 93 ? -13.320 5.482 16.937 1.00 97.06 93 ALA A O 1
ATOM 721 N N . ALA A 1 94 ? -13.186 6.338 14.864 1.00 97.56 94 ALA A N 1
ATOM 722 C CA . ALA A 1 94 ? -14.625 6.343 14.606 1.00 97.56 94 ALA A CA 1
ATOM 723 C C . ALA A 1 94 ? -15.235 4.930 14.572 1.00 97.56 94 ALA A C 1
ATOM 725 O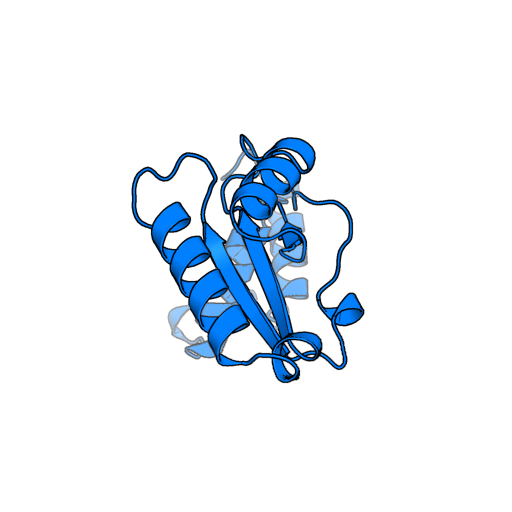 O . ALA A 1 94 ? -16.387 4.750 14.956 1.00 97.56 94 ALA A O 1
ATOM 726 N N . LEU A 1 95 ? -14.463 3.929 14.143 1.00 96.88 95 LEU A N 1
ATOM 727 C CA . LEU A 1 95 ? -14.886 2.527 14.115 1.00 96.88 95 LEU A CA 1
ATOM 728 C C . LEU A 1 95 ? -14.880 1.856 15.499 1.00 96.88 95 LEU A C 1
ATOM 730 O O . LEU A 1 95 ? -15.527 0.825 15.682 1.00 96.88 95 LEU A O 1
ATOM 734 N N . GLY A 1 96 ? -14.147 2.396 16.477 1.00 95.69 96 GLY A N 1
ATOM 735 C CA . GLY A 1 96 ? -14.042 1.802 17.810 1.00 95.69 96 GLY A CA 1
ATOM 736 C C . GLY A 1 96 ? -13.589 0.338 17.753 1.00 95.69 96 GLY A C 1
ATOM 737 O O . GLY A 1 96 ? -12.542 0.026 17.191 1.00 95.69 96 GLY A O 1
ATOM 738 N N . LYS A 1 97 ? -14.389 -0.577 18.314 1.00 94.94 97 LYS A N 1
ATOM 739 C CA . LYS A 1 97 ? -14.071 -2.019 18.348 1.00 94.94 97 LYS A CA 1
ATOM 740 C C . LYS A 1 97 ? -14.043 -2.668 16.962 1.00 94.94 97 LYS A C 1
ATOM 742 O O . LYS A 1 97 ? -13.284 -3.608 16.746 1.00 94.94 97 LYS A O 1
ATOM 747 N N . ASP A 1 98 ? -14.812 -2.155 16.001 1.00 95.88 98 ASP A N 1
ATOM 748 C CA . ASP A 1 98 ? -14.838 -2.721 14.647 1.00 95.88 98 ASP A CA 1
ATOM 749 C C . ASP A 1 98 ? -13.509 -2.528 13.904 1.00 95.88 98 ASP A C 1
ATOM 751 O O . ASP A 1 98 ? -13.210 -3.269 12.964 1.00 95.88 98 ASP A O 1
ATOM 755 N N . ALA A 1 99 ? -12.668 -1.592 14.359 1.00 95.69 99 ALA A N 1
ATOM 756 C CA . ALA A 1 99 ? -11.334 -1.381 13.813 1.00 95.69 99 ALA A CA 1
ATOM 757 C C . ALA A 1 99 ? -10.433 -2.625 13.913 1.00 95.69 99 ALA A C 1
ATOM 759 O O . ALA A 1 99 ? -9.537 -2.786 13.088 1.00 95.69 99 ALA A O 1
ATOM 760 N N . GLU A 1 100 ? -10.679 -3.541 14.859 1.00 93.62 100 GLU A N 1
ATOM 761 C CA . GLU A 1 100 ? -9.904 -4.785 15.015 1.00 93.62 100 GLU A CA 1
ATOM 762 C C . GLU A 1 100 ? -9.996 -5.700 13.780 1.00 93.62 100 GLU A C 1
ATOM 764 O O . GLU A 1 100 ? -9.074 -6.475 13.478 1.00 93.62 100 GLU A O 1
ATOM 769 N N . ARG A 1 101 ? -11.096 -5.565 13.028 1.00 95.12 101 ARG A N 1
ATOM 770 C CA . ARG A 1 101 ? -11.376 -6.285 11.780 1.00 95.12 101 ARG A CA 1
ATOM 771 C C . ARG A 1 101 ? -10.714 -5.640 10.563 1.00 95.12 101 ARG A C 1
ATOM 773 O O . ARG A 1 101 ? -10.850 -6.172 9.461 1.00 95.12 101 ARG A O 1
ATOM 780 N N . ILE A 1 102 ? -10.019 -4.515 10.737 1.00 95.94 102 ILE A N 1
ATOM 781 C CA . ILE A 1 102 ? -9.361 -3.778 9.660 1.00 95.94 102 ILE A CA 1
ATOM 782 C C . ILE A 1 102 ? -7.841 -3.844 9.826 1.00 95.94 102 ILE A C 1
ATOM 784 O O . ILE A 1 102 ? -7.302 -3.685 10.918 1.00 95.94 102 ILE A O 1
ATOM 788 N N . ALA A 1 103 ? -7.137 -4.095 8.726 1.00 95.06 103 ALA A N 1
ATOM 789 C CA . ALA A 1 103 ? -5.696 -3.916 8.628 1.00 95.06 103 ALA A CA 1
ATOM 790 C C . ALA A 1 103 ? -5.413 -2.580 7.933 1.00 95.06 103 ALA A C 1
ATOM 792 O O . ALA A 1 103 ? -5.754 -2.407 6.763 1.00 95.06 103 ALA A O 1
ATOM 793 N N . PHE A 1 104 ? -4.800 -1.644 8.654 1.00 95.69 104 PHE A N 1
ATOM 794 C CA . PHE A 1 104 ? -4.416 -0.333 8.136 1.00 95.69 104 PHE A CA 1
ATOM 795 C C . PHE A 1 104 ? -2.974 -0.398 7.632 1.00 95.69 104 PHE A C 1
ATOM 797 O O . PHE A 1 104 ? -2.043 -0.584 8.417 1.00 95.69 104 PHE A O 1
ATOM 804 N N . VAL A 1 105 ? -2.798 -0.305 6.315 1.00 95.06 105 VAL A N 1
ATOM 805 C CA . VAL A 1 105 ? -1.531 -0.603 5.642 1.00 95.06 105 VAL A CA 1
ATOM 806 C C . VAL A 1 105 ? -1.067 0.601 4.831 1.00 95.06 105 VAL A C 1
ATOM 808 O O . VAL A 1 105 ? -1.749 1.050 3.913 1.00 95.06 105 VAL A O 1
ATOM 811 N N . PHE A 1 106 ? 0.130 1.082 5.140 1.00 95.00 106 PHE A N 1
ATOM 812 C CA . PHE A 1 106 ? 0.866 2.054 4.345 1.00 95.00 106 PHE A CA 1
ATOM 813 C C . PHE A 1 106 ? 1.922 1.327 3.512 1.00 95.00 106 PHE A C 1
ATOM 815 O O . PHE A 1 106 ? 2.765 0.620 4.062 1.00 95.00 106 PHE A O 1
ATOM 822 N N . VAL A 1 107 ? 1.889 1.507 2.196 1.00 93.50 107 VAL A N 1
ATOM 823 C CA . VAL A 1 107 ? 2.856 0.926 1.260 1.00 93.50 107 VAL A CA 1
ATOM 824 C C . VAL A 1 107 ? 3.706 2.043 0.674 1.00 93.50 107 VAL A C 1
ATOM 826 O O . VAL A 1 107 ? 3.176 2.961 0.045 1.00 93.50 107 VAL A O 1
ATOM 829 N N . SER A 1 108 ? 5.020 1.971 0.871 1.00 92.62 108 SER A N 1
ATOM 830 C CA . SER A 1 108 ? 5.940 2.900 0.239 1.00 92.62 108 SER A CA 1
ATOM 831 C C . SER A 1 108 ? 6.037 2.639 -1.262 1.00 92.62 108 SER A C 1
ATOM 833 O O . SER A 1 108 ? 6.101 1.498 -1.712 1.00 92.62 108 SER A O 1
ATOM 835 N N . VAL A 1 109 ? 6.071 3.713 -2.044 1.00 91.00 109 VAL A N 1
ATOM 836 C CA . VAL A 1 109 ? 6.411 3.691 -3.473 1.00 91.00 109 VAL A CA 1
ATOM 837 C C . VAL A 1 109 ? 7.878 4.053 -3.720 1.00 91.00 109 VAL A C 1
ATOM 839 O O . VAL A 1 109 ? 8.309 4.136 -4.867 1.00 91.00 109 VAL A O 1
ATOM 842 N N . ASP A 1 110 ? 8.646 4.271 -2.651 1.00 90.06 110 ASP A N 1
ATOM 843 C CA . ASP A 1 110 ? 10.040 4.694 -2.672 1.00 90.06 110 ASP A CA 1
ATOM 844 C C . ASP A 1 110 ? 10.922 3.778 -1.816 1.00 90.06 110 ASP A C 1
ATOM 846 O O . ASP A 1 110 ? 11.556 4.193 -0.842 1.00 90.06 110 ASP A O 1
ATOM 850 N N . GLY A 1 111 ? 11.008 2.506 -2.200 1.00 83.44 111 GLY A N 1
ATOM 851 C CA . GLY A 1 111 ? 11.823 1.547 -1.453 1.00 83.44 111 GLY A CA 1
ATOM 852 C C . GLY A 1 111 ? 13.335 1.788 -1.536 1.00 83.44 111 GLY A C 1
ATOM 853 O O . GLY A 1 111 ? 14.097 1.094 -0.871 1.00 83.44 111 GLY A O 1
ATOM 854 N N . THR A 1 112 ? 13.799 2.778 -2.311 1.00 83.12 112 THR A N 1
ATOM 855 C CA . THR A 1 112 ? 15.211 3.194 -2.278 1.00 83.12 112 THR A CA 1
ATOM 856 C C . THR A 1 112 ? 15.563 4.002 -1.031 1.00 83.12 112 THR A C 1
ATOM 858 O O . THR A 1 112 ? 16.700 3.934 -0.568 1.00 83.12 112 THR A O 1
ATOM 861 N N . ARG A 1 113 ? 14.600 4.754 -0.481 1.00 85.56 113 ARG A N 1
ATOM 862 C CA . ARG A 1 113 ? 14.792 5.618 0.697 1.00 85.56 113 ARG A CA 1
ATOM 863 C C . ARG A 1 113 ? 14.016 5.126 1.917 1.00 85.56 113 ARG A C 1
ATOM 865 O O . ARG A 1 113 ? 14.479 5.289 3.044 1.00 85.56 113 ARG A O 1
ATOM 872 N N . ASP A 1 114 ? 12.872 4.487 1.703 1.00 91.44 114 ASP A N 1
ATOM 873 C CA . ASP A 1 114 ? 11.983 4.021 2.760 1.00 91.44 114 ASP A CA 1
ATOM 874 C C . ASP A 1 114 ? 12.312 2.573 3.157 1.00 91.44 114 ASP A C 1
ATOM 876 O O . ASP A 1 114 ? 11.696 1.617 2.680 1.00 91.44 114 ASP A O 1
ATOM 880 N N . THR A 1 115 ? 13.291 2.393 4.049 1.00 88.50 115 THR A N 1
ATOM 881 C CA . THR A 1 115 ? 13.612 1.064 4.602 1.00 88.50 115 THR A CA 1
ATOM 882 C C . THR A 1 115 ? 12.504 0.569 5.549 1.00 88.50 115 THR A C 1
ATOM 884 O O . THR A 1 115 ? 11.735 1.381 6.082 1.00 88.50 115 THR A O 1
ATOM 887 N N . PRO A 1 116 ? 12.416 -0.747 5.831 1.00 87.62 116 PRO A N 1
ATOM 888 C CA . PRO A 1 116 ? 11.435 -1.286 6.775 1.00 87.62 116 PRO A CA 1
ATOM 889 C C . PRO A 1 116 ? 11.483 -0.620 8.159 1.00 87.62 116 PRO A C 1
ATOM 891 O O . PRO A 1 116 ? 10.446 -0.384 8.780 1.00 87.62 116 PRO A O 1
ATOM 894 N N . GLU A 1 117 ? 12.677 -0.277 8.644 1.00 87.12 117 GLU A N 1
ATOM 895 C CA . GLU A 1 117 ? 12.888 0.380 9.936 1.00 87.12 117 GLU A CA 1
ATOM 896 C C . GLU A 1 117 ? 12.351 1.814 9.925 1.00 87.12 117 GLU A C 1
ATOM 898 O O . GLU A 1 117 ? 11.662 2.226 10.865 1.00 87.12 117 GLU A O 1
ATOM 903 N N . VAL A 1 118 ? 12.629 2.560 8.848 1.00 91.88 118 VAL A N 1
ATOM 904 C CA . VAL A 1 118 ? 12.145 3.933 8.654 1.00 91.88 118 VAL A CA 1
ATOM 905 C C . VAL A 1 118 ? 10.621 3.942 8.586 1.00 91.88 118 VAL A C 1
ATOM 907 O O . VAL A 1 118 ? 9.982 4.700 9.317 1.00 91.88 118 VAL A O 1
ATOM 910 N N . LEU A 1 119 ? 10.024 3.052 7.790 1.00 91.94 119 LEU A N 1
ATOM 911 C CA . LEU A 1 119 ? 8.571 2.957 7.663 1.00 91.94 119 LEU A CA 1
ATOM 912 C C . LEU A 1 119 ? 7.894 2.545 8.958 1.00 91.94 119 LEU A C 1
ATOM 914 O O . LEU A 1 119 ? 6.909 3.169 9.347 1.00 91.94 119 LEU A O 1
ATOM 918 N N . ARG A 1 120 ? 8.430 1.540 9.662 1.00 89.00 120 ARG A N 1
ATOM 919 C CA . ARG A 1 120 ? 7.898 1.117 10.963 1.00 89.00 120 ARG A CA 1
ATOM 920 C C . ARG A 1 120 ? 7.899 2.276 11.954 1.00 89.00 120 ARG A C 1
ATOM 922 O O . ARG A 1 120 ? 6.944 2.422 12.712 1.00 89.00 120 ARG A O 1
ATOM 929 N N . ARG A 1 121 ? 8.948 3.103 11.968 1.00 91.38 121 ARG A N 1
ATOM 930 C CA . ARG A 1 121 ? 8.983 4.302 12.814 1.00 91.38 121 ARG A CA 1
ATOM 931 C C . ARG A 1 121 ? 7.959 5.336 12.354 1.00 91.38 121 ARG A C 1
ATOM 933 O O . ARG A 1 121 ? 7.249 5.871 13.196 1.00 91.38 121 ARG A O 1
ATOM 940 N N . TYR A 1 122 ? 7.873 5.586 11.051 1.00 95.00 122 TYR A N 1
ATOM 941 C CA . TYR A 1 122 ? 6.988 6.588 10.463 1.00 95.00 122 TYR A CA 1
ATOM 942 C C . TYR A 1 122 ? 5.509 6.308 10.755 1.00 95.00 122 TYR A C 1
ATOM 944 O O . TYR A 1 122 ? 4.826 7.159 11.319 1.00 95.00 122 TYR A O 1
ATOM 952 N N . VAL A 1 123 ? 5.015 5.102 10.454 1.00 95.25 123 VAL A N 1
ATOM 953 C CA . VAL A 1 123 ? 3.588 4.769 10.631 1.00 95.25 123 VAL A CA 1
ATOM 954 C C . VAL A 1 123 ? 3.170 4.733 12.105 1.00 95.25 123 VAL A C 1
ATOM 956 O O . VAL A 1 123 ? 2.069 5.168 12.439 1.00 95.25 123 VAL A O 1
ATOM 959 N N . ARG A 1 124 ? 4.074 4.314 13.007 1.00 94.38 124 ARG A N 1
ATOM 960 C CA . ARG A 1 124 ? 3.815 4.250 14.457 1.00 94.38 124 ARG A CA 1
ATOM 961 C C . ARG A 1 124 ? 3.677 5.616 15.129 1.00 94.38 124 ARG A C 1
ATOM 963 O O . ARG A 1 124 ? 3.166 5.669 16.243 1.00 94.38 124 ARG A O 1
ATOM 970 N N . ILE A 1 125 ? 4.108 6.703 14.481 1.00 95.62 125 ILE A N 1
ATOM 971 C CA . ILE A 1 125 ? 3.834 8.072 14.955 1.00 95.62 125 ILE A CA 1
ATOM 972 C C . ILE A 1 125 ? 2.324 8.344 14.943 1.00 95.62 125 ILE A C 1
ATOM 974 O O . ILE A 1 125 ? 1.816 9.047 15.814 1.00 95.62 125 ILE A O 1
ATOM 978 N N . PHE A 1 126 ? 1.607 7.776 13.971 1.00 96.50 126 PHE A N 1
ATOM 979 C CA . PHE A 1 126 ? 0.171 7.980 13.811 1.00 96.50 126 PHE A CA 1
ATOM 980 C C . PHE A 1 126 ? -0.625 6.981 14.641 1.00 96.50 126 PHE A C 1
ATOM 982 O O . PHE A 1 126 ? -1.539 7.377 15.364 1.00 96.50 126 PHE A O 1
ATOM 989 N N . ASP A 1 127 ? -0.277 5.699 14.553 1.00 96.12 127 ASP A N 1
ATOM 990 C CA . ASP A 1 127 ? -0.935 4.651 15.322 1.00 96.12 127 ASP A CA 1
ATOM 991 C C . ASP A 1 127 ? -0.037 3.400 15.426 1.00 96.12 127 ASP A C 1
ATOM 993 O O . ASP A 1 127 ? 0.567 2.993 14.428 1.00 96.12 127 ASP A O 1
ATOM 997 N N . PRO A 1 128 ? 0.087 2.775 16.612 1.00 93.94 128 PRO A N 1
ATOM 998 C CA . PRO A 1 128 ? 0.955 1.616 16.806 1.00 93.94 128 PRO A CA 1
ATOM 999 C C . PRO A 1 128 ? 0.533 0.365 16.020 1.00 93.94 128 PRO A C 1
ATOM 1001 O O . PRO A 1 128 ? 1.394 -0.481 15.781 1.00 93.94 128 PRO A O 1
ATOM 1004 N N . ASP A 1 129 ? -0.734 0.258 15.605 1.00 92.12 129 ASP A N 1
ATOM 1005 C CA . ASP A 1 129 ? -1.274 -0.891 14.866 1.00 92.12 129 ASP A CA 1
ATOM 1006 C C . ASP A 1 129 ? -1.165 -0.720 13.342 1.00 92.12 129 ASP A C 1
ATOM 1008 O O . ASP A 1 129 ? -1.576 -1.602 12.583 1.00 92.12 129 ASP A O 1
ATOM 1012 N N . PHE A 1 130 ? -0.636 0.411 12.864 1.00 95.00 130 PHE A N 1
ATOM 1013 C CA . PHE A 1 130 ? -0.428 0.628 11.436 1.00 95.00 130 PHE A CA 1
ATOM 1014 C C . PHE A 1 130 ? 0.759 -0.183 10.918 1.00 95.00 130 PHE A C 1
ATOM 1016 O O . PHE A 1 130 ? 1.836 -0.231 11.517 1.00 95.00 130 PHE A O 1
ATOM 1023 N N . ILE A 1 131 ? 0.563 -0.800 9.755 1.00 92.62 131 ILE A N 1
ATOM 1024 C CA . ILE A 1 131 ? 1.548 -1.658 9.099 1.00 92.62 131 ILE A CA 1
ATOM 1025 C C . ILE A 1 131 ? 2.233 -0.854 7.994 1.00 92.62 131 ILE A C 1
ATOM 1027 O O . ILE A 1 131 ? 1.565 -0.345 7.099 1.00 92.62 131 ILE A O 1
ATOM 1031 N N . GLY A 1 132 ? 3.562 -0.753 8.043 1.00 90.06 132 GLY A N 1
ATOM 1032 C CA . GLY A 1 132 ? 4.378 -0.155 6.983 1.00 90.06 132 GLY A CA 1
ATOM 1033 C C . GLY A 1 132 ? 5.035 -1.230 6.118 1.00 90.06 132 GLY A C 1
ATOM 1034 O O . GLY A 1 132 ? 5.682 -2.125 6.662 1.00 90.06 132 GLY A O 1
ATOM 1035 N N . LEU A 1 133 ? 4.877 -1.134 4.797 1.00 88.50 133 LEU A N 1
ATOM 1036 C CA . LEU A 1 133 ? 5.462 -2.032 3.795 1.00 88.50 133 LEU A CA 1
ATOM 1037 C C . LEU A 1 133 ? 6.303 -1.226 2.794 1.00 88.50 133 LEU A C 1
ATOM 1039 O O . LEU A 1 133 ? 5.905 -0.125 2.427 1.00 88.50 133 LEU A O 1
ATOM 1043 N N . THR A 1 134 ? 7.437 -1.774 2.361 1.00 78.75 134 THR A N 1
ATOM 1044 C CA . THR A 1 134 ? 8.321 -1.255 1.297 1.00 78.75 134 THR A CA 1
ATOM 1045 C C . THR A 1 134 ? 8.463 -2.320 0.230 1.00 78.75 134 THR A C 1
ATOM 1047 O O . THR A 1 134 ? 8.334 -3.495 0.647 1.00 78.75 134 THR A O 1
#

InterPro domains:
  IPR003782 Copper chaperone SCO1/SenC [PF02630] (57-134)
  IPR003782 Copper chaperone SCO1/SenC [PTHR12151] (55-134)
  IPR003782 Copper chaperone SCO1/SenC [cd02968] (55-134)
  IPR027417 P-loop containing nucleoside triphosphate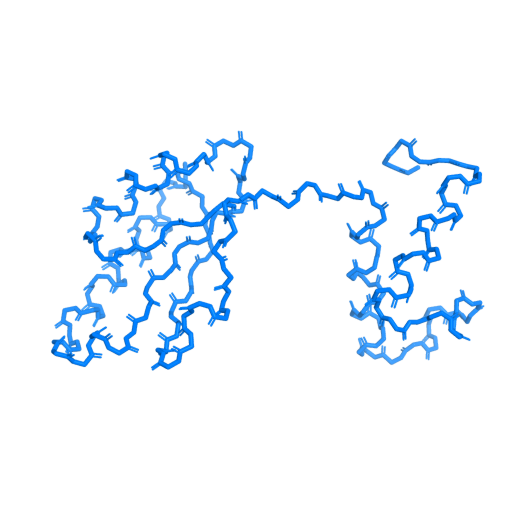 hydrolase [G3DSA:3.40.50.300] (2-53)
  IPR027417 P-loop containing nucleoside triphosphate hydrolase [SSF52540] (6-54)
  IPR036249 Thioredoxin-like superfamily [SSF52833] (55-134)